Protein AF-A0A2W5T1B5-F1 (afdb_monomer)

Foldseek 3Di:
DLVVLQVLLVLLLCVVVVNHDDPVSVVQVVVALVSLVVQLVVLVLQLVLCVVVVNPVSNVVSVVSNSNSVSSNCSSVVHDVVVVVVVQVVCCVVPNNDDDPDDPPDPPPDDDDDDPPPPPPPPPDPPPVSVVRVPPPPPDDDDDDDDDDDDDDD

Mean predicted aligned error: 15.13 Å

pLDDT: mean 76.38, std 25.17, range [35.09, 98.75]

Structure (mmCIF, N/CA/C/O backbone):
data_AF-A0A2W5T1B5-F1
#
_entry.id   AF-A0A2W5T1B5-F1
#
loop_
_atom_site.group_PDB
_atom_site.id
_atom_site.type_symbol
_atom_site.label_atom_id
_atom_site.label_alt_id
_atom_site.label_comp_id
_atom_site.label_asym_id
_atom_site.label_entity_id
_atom_site.label_seq_id
_atom_site.pdbx_PDB_ins_code
_atom_site.Cartn_x
_atom_site.Cartn_y
_atom_site.Cartn_z
_atom_site.occupancy
_atom_site.B_iso_or_equiv
_atom_site.auth_seq_id
_atom_site.auth_comp_id
_atom_site.auth_asym_id
_atom_site.auth_atom_id
_atom_site.pdbx_PDB_model_num
ATOM 1 N N . MET A 1 1 ? -14.103 -1.639 -7.422 1.00 61.00 1 MET A N 1
ATOM 2 C CA . MET A 1 1 ? -12.856 -1.670 -6.621 1.00 61.00 1 MET A CA 1
ATOM 3 C C . MET A 1 1 ? -11.722 -2.402 -7.336 1.00 61.00 1 MET A C 1
ATOM 5 O O . MET A 1 1 ? -10.640 -1.831 -7.425 1.00 61.00 1 MET A O 1
ATOM 9 N N . SER A 1 2 ? -11.972 -3.587 -7.919 1.00 70.88 2 SER A N 1
ATOM 10 C CA . SER A 1 2 ? -10.976 -4.337 -8.714 1.00 70.88 2 SER A CA 1
ATOM 11 C C . SER A 1 2 ? -10.323 -3.496 -9.816 1.00 70.88 2 SER A C 1
ATOM 13 O O . SER A 1 2 ? -9.117 -3.579 -10.015 1.00 70.88 2 SER A O 1
ATOM 15 N N . ASP A 1 3 ? -11.087 -2.604 -10.455 1.00 87.62 3 ASP A N 1
ATOM 16 C CA . ASP A 1 3 ? -10.550 -1.728 -11.498 1.00 87.62 3 ASP A CA 1
ATOM 17 C C . ASP A 1 3 ? -9.498 -0.728 -10.994 1.00 87.62 3 ASP A C 1
ATOM 19 O O . ASP A 1 3 ? -8.440 -0.586 -11.601 1.00 87.62 3 ASP A O 1
ATOM 23 N N . SER A 1 4 ? -9.713 -0.092 -9.838 1.00 94.19 4 SER A N 1
ATOM 24 C CA . SER A 1 4 ? -8.722 0.834 -9.271 1.00 94.19 4 SER A CA 1
ATOM 25 C C . SER A 1 4 ? -7.424 0.125 -8.885 1.00 94.19 4 SER A C 1
ATOM 27 O O . SER A 1 4 ? -6.346 0.641 -9.172 1.00 94.19 4 SER A O 1
ATOM 29 N N . ILE A 1 5 ? -7.518 -1.072 -8.298 1.00 96.94 5 ILE A N 1
ATOM 30 C CA . ILE A 1 5 ? -6.344 -1.881 -7.945 1.00 96.94 5 ILE A CA 1
ATOM 31 C C . ILE A 1 5 ? -5.604 -2.353 -9.198 1.00 96.94 5 ILE A C 1
ATOM 33 O O . ILE A 1 5 ? -4.380 -2.265 -9.246 1.00 96.94 5 ILE A O 1
ATOM 37 N N . ARG A 1 6 ? -6.322 -2.775 -10.244 1.00 96.38 6 ARG A N 1
ATOM 38 C CA . ARG A 1 6 ? -5.716 -3.169 -11.522 1.00 96.38 6 ARG A CA 1
ATOM 39 C C . ARG A 1 6 ? -4.974 -2.011 -12.185 1.00 96.38 6 ARG A C 1
ATOM 41 O O . ARG A 1 6 ? -3.831 -2.180 -12.604 1.00 96.38 6 ARG A O 1
ATOM 48 N N . ARG A 1 7 ? -5.583 -0.818 -12.239 1.00 96.81 7 ARG A N 1
ATOM 49 C CA . ARG A 1 7 ? -4.922 0.391 -12.765 1.00 96.81 7 ARG A CA 1
ATOM 50 C C . ARG A 1 7 ? -3.678 0.750 -11.951 1.00 96.81 7 ARG A C 1
ATOM 52 O O . ARG A 1 7 ? -2.649 1.082 -12.537 1.00 96.81 7 ARG A O 1
ATOM 59 N N . LEU A 1 8 ? -3.754 0.656 -10.621 1.00 97.44 8 LEU A N 1
ATOM 60 C CA . LEU A 1 8 ? -2.611 0.907 -9.746 1.00 97.44 8 LEU A CA 1
ATOM 61 C C . LEU A 1 8 ? -1.484 -0.107 -9.980 1.00 97.44 8 LEU A C 1
ATOM 63 O O . LEU A 1 8 ? -0.337 0.294 -10.164 1.00 97.44 8 LEU A O 1
ATOM 67 N N . HIS A 1 9 ? -1.801 -1.400 -10.038 1.00 98.25 9 HIS A N 1
ATOM 68 C CA . HIS A 1 9 ? -0.827 -2.458 -10.317 1.00 98.25 9 HIS A CA 1
ATOM 69 C C . HIS A 1 9 ? -0.130 -2.234 -11.658 1.00 98.25 9 HIS A C 1
ATOM 71 O O . HIS A 1 9 ? 1.099 -2.192 -11.706 1.00 98.25 9 HIS A O 1
ATOM 77 N N . ALA A 1 10 ? -0.888 -1.954 -12.722 1.00 97.81 10 ALA A N 1
ATOM 78 C CA . ALA A 1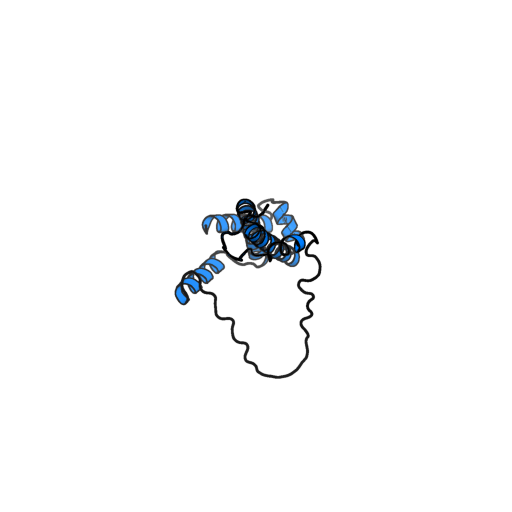 10 ? -0.330 -1.646 -14.036 1.00 97.81 10 ALA A CA 1
ATOM 79 C C . ALA A 1 10 ? 0.621 -0.434 -14.001 1.00 97.81 10 ALA A C 1
ATOM 81 O O . ALA A 1 10 ? 1.705 -0.474 -14.595 1.00 97.81 10 ALA A O 1
ATOM 82 N N . ALA A 1 11 ? 0.258 0.626 -13.270 1.00 98.00 11 ALA A N 1
ATOM 83 C CA . ALA A 1 11 ? 1.105 1.805 -13.098 1.00 98.00 11 ALA A CA 1
ATOM 84 C C . ALA A 1 11 ? 2.408 1.483 -12.343 1.00 98.00 11 ALA A C 1
ATOM 86 O O . ALA A 1 11 ? 3.478 1.941 -12.752 1.00 98.00 11 ALA A O 1
ATOM 87 N N . VAL A 1 12 ? 2.341 0.658 -11.294 1.00 98.31 12 VAL A N 1
ATOM 88 C CA . VAL A 1 12 ? 3.505 0.210 -10.512 1.00 98.31 12 VAL A CA 1
ATOM 89 C C . VAL A 1 12 ? 4.413 -0.708 -11.340 1.00 98.31 12 VAL A C 1
ATOM 91 O O . VAL A 1 12 ? 5.634 -0.530 -11.329 1.00 98.31 12 VAL A O 1
ATOM 94 N N . VAL A 1 13 ? 3.852 -1.632 -12.129 1.00 98.25 13 VAL A N 1
ATOM 95 C CA . VAL A 1 13 ? 4.603 -2.459 -13.094 1.00 98.25 13 VAL A CA 1
ATOM 96 C C . VAL A 1 13 ? 5.314 -1.578 -14.120 1.00 98.25 13 VAL A C 1
ATOM 98 O O . VAL A 1 13 ? 6.480 -1.815 -14.447 1.00 98.25 13 VAL A O 1
ATOM 101 N N . ALA A 1 14 ? 4.640 -0.545 -14.634 1.00 97.75 14 ALA A N 1
ATOM 102 C CA . ALA A 1 14 ? 5.257 0.409 -15.546 1.00 97.75 14 ALA A CA 1
ATOM 103 C C . ALA A 1 14 ? 6.432 1.141 -14.879 1.00 97.75 14 ALA A C 1
ATOM 105 O O . ALA A 1 14 ? 7.487 1.253 -15.505 1.00 97.75 14 ALA A O 1
ATOM 106 N N . THR A 1 15 ? 6.309 1.550 -13.611 1.00 97.31 15 THR A N 1
ATOM 107 C CA . THR A 1 15 ? 7.426 2.145 -12.862 1.00 97.31 15 THR A CA 1
ATOM 108 C C . THR A 1 15 ? 8.577 1.170 -12.658 1.00 97.31 15 THR A C 1
ATOM 110 O O . THR A 1 15 ? 9.721 1.535 -12.922 1.00 97.31 15 THR A O 1
ATOM 113 N N . ARG A 1 16 ? 8.308 -0.082 -12.264 1.00 95.50 16 ARG A N 1
ATOM 114 C CA . ARG A 1 16 ? 9.349 -1.112 -12.092 1.00 95.50 16 ARG A CA 1
ATOM 115 C C . ARG A 1 16 ? 10.144 -1.350 -13.377 1.00 95.50 16 ARG A C 1
ATOM 117 O O . ARG A 1 16 ? 11.335 -1.627 -13.320 1.00 95.50 16 ARG A O 1
ATOM 124 N N . ARG A 1 17 ? 9.487 -1.216 -14.532 1.00 95.62 17 ARG A N 1
ATOM 125 C CA . ARG A 1 17 ? 10.092 -1.339 -15.869 1.00 95.62 17 ARG A CA 1
ATOM 126 C C . ARG A 1 17 ? 10.718 -0.036 -16.390 1.00 95.62 17 ARG A C 1
ATOM 128 O O . ARG A 1 17 ? 11.116 0.003 -17.547 1.00 95.62 17 ARG A O 1
ATOM 135 N N . GLY A 1 18 ? 10.747 1.035 -15.596 1.00 93.56 18 GLY A N 1
ATOM 136 C CA . GLY A 1 18 ? 11.287 2.338 -16.003 1.00 93.56 18 GLY A CA 1
ATOM 137 C C . GLY A 1 18 ? 10.431 3.103 -17.021 1.00 93.56 18 GLY A C 1
ATOM 138 O O . GLY A 1 18 ? 10.902 4.065 -17.613 1.00 93.56 18 GLY A O 1
ATOM 139 N N . ARG A 1 19 ? 9.175 2.695 -17.237 1.00 91.88 19 ARG A N 1
ATOM 140 C CA . ARG A 1 19 ? 8.258 3.280 -18.236 1.00 91.88 19 ARG A CA 1
ATOM 141 C C . ARG A 1 19 ? 7.273 4.301 -17.659 1.00 91.88 19 ARG A C 1
ATOM 143 O O . ARG A 1 19 ? 6.540 4.924 -18.413 1.00 91.88 19 ARG A O 1
ATOM 150 N N . ASN A 1 20 ? 7.232 4.447 -16.336 1.00 89.50 20 ASN A N 1
ATOM 151 C CA . ASN A 1 20 ? 6.399 5.425 -15.638 1.00 89.50 20 ASN A CA 1
ATOM 152 C C . ASN A 1 20 ? 7.164 5.978 -14.422 1.00 89.50 20 ASN A C 1
ATOM 154 O O . ASN A 1 20 ? 7.235 5.291 -13.398 1.00 89.50 20 ASN A O 1
ATOM 158 N N . PRO A 1 21 ? 7.794 7.158 -14.509 1.00 86.69 21 PRO A N 1
ATOM 159 C CA . PRO A 1 21 ? 8.613 7.672 -13.420 1.00 86.69 21 PRO A CA 1
ATOM 160 C C . PRO A 1 21 ? 7.742 8.049 -12.214 1.00 86.69 21 PRO A C 1
ATOM 162 O O . PRO A 1 21 ? 6.988 9.014 -12.239 1.00 86.69 21 PRO A O 1
ATOM 165 N N . SER A 1 22 ? 7.885 7.295 -11.125 1.00 95.25 22 SER A N 1
ATOM 166 C CA . SER A 1 22 ? 7.313 7.618 -9.817 1.00 95.25 22 SER A CA 1
ATOM 167 C C . SER A 1 22 ? 8.432 7.560 -8.776 1.00 95.25 22 SER A C 1
ATOM 169 O O . SER A 1 22 ? 8.864 6.458 -8.428 1.00 95.25 22 SER A O 1
ATOM 171 N N . PRO A 1 23 ? 8.922 8.707 -8.265 1.00 94.81 23 PRO A N 1
ATOM 172 C CA . PRO A 1 23 ? 10.020 8.731 -7.298 1.00 94.81 23 PRO A CA 1
ATOM 173 C C . PRO A 1 23 ? 9.728 7.925 -6.023 1.00 94.81 23 PRO A C 1
ATOM 175 O O . PRO A 1 23 ? 10.599 7.199 -5.545 1.00 94.81 23 PRO A O 1
ATOM 178 N N . ARG A 1 24 ? 8.488 7.991 -5.508 1.00 95.44 24 ARG A N 1
ATOM 179 C CA . ARG A 1 24 ? 8.035 7.213 -4.335 1.00 95.44 24 ARG A CA 1
ATOM 180 C C . ARG A 1 24 ? 8.178 5.712 -4.587 1.00 95.44 24 ARG A C 1
ATOM 182 O O . ARG A 1 24 ? 8.847 5.019 -3.825 1.00 95.44 24 ARG A O 1
ATOM 189 N N . THR A 1 25 ? 7.611 5.231 -5.689 1.00 97.38 25 THR A N 1
ATOM 190 C CA . THR A 1 25 ? 7.612 3.804 -6.039 1.00 97.38 25 THR A CA 1
ATOM 191 C C . THR A 1 25 ? 9.019 3.308 -6.393 1.00 97.38 25 THR A C 1
ATOM 193 O O . THR A 1 25 ? 9.431 2.234 -5.962 1.00 97.38 25 THR A O 1
ATOM 196 N N . ALA A 1 26 ? 9.806 4.110 -7.117 1.00 96.88 26 ALA A N 1
ATOM 197 C CA . ALA A 1 26 ? 11.197 3.792 -7.432 1.00 96.88 26 ALA A CA 1
ATOM 198 C C . ALA A 1 26 ? 12.056 3.659 -6.164 1.00 96.88 26 ALA A C 1
ATOM 200 O O . ALA A 1 26 ? 12.850 2.727 -6.062 1.00 96.88 26 ALA A O 1
ATOM 201 N N . LYS A 1 27 ? 11.858 4.532 -5.166 1.00 97.06 27 LYS A N 1
ATOM 202 C CA . LYS A 1 27 ? 12.549 4.449 -3.869 1.00 97.06 27 LYS A CA 1
ATOM 203 C C . LYS A 1 27 ? 12.203 3.169 -3.109 1.0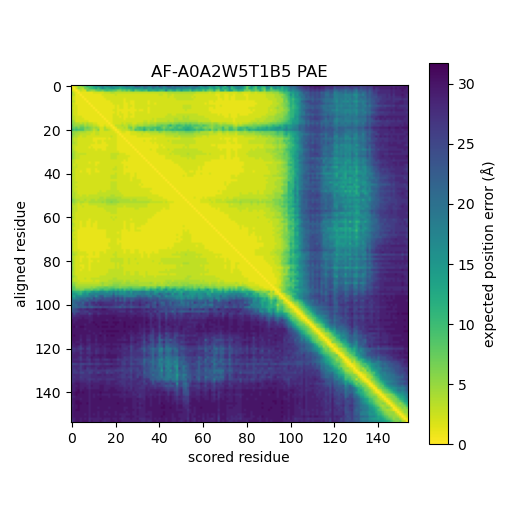0 97.06 27 LYS A C 1
ATOM 205 O O . LYS A 1 27 ? 13.090 2.581 -2.497 1.00 97.06 27 LYS A O 1
ATOM 210 N N . LEU A 1 28 ? 10.943 2.734 -3.148 1.00 98.06 28 LEU A N 1
ATOM 211 C CA . LEU A 1 28 ? 10.522 1.469 -2.539 1.00 98.06 28 LEU A CA 1
ATOM 212 C C . LEU A 1 28 ? 11.253 0.284 -3.175 1.00 98.06 28 LEU A C 1
ATOM 214 O O . LEU A 1 28 ? 11.870 -0.509 -2.469 1.00 98.06 28 LEU A O 1
ATOM 218 N N . PHE A 1 29 ? 11.274 0.224 -4.506 1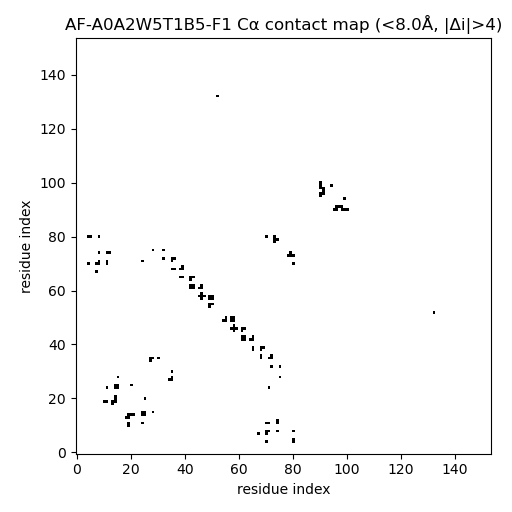.00 97.88 29 PHE A N 1
ATOM 219 C CA . PHE A 1 29 ? 11.993 -0.818 -5.236 1.00 97.88 29 PHE A CA 1
ATOM 220 C C . PHE A 1 29 ? 13.506 -0.780 -5.015 1.00 97.88 29 PHE A C 1
ATOM 222 O O . PHE A 1 29 ? 14.111 -1.830 -4.825 1.00 97.88 29 PHE A O 1
ATOM 229 N N . ALA A 1 30 ? 14.111 0.408 -4.963 1.00 97.19 30 ALA A N 1
ATOM 230 C CA . ALA A 1 30 ? 15.534 0.565 -4.670 1.00 97.19 30 ALA A CA 1
ATOM 231 C C . ALA A 1 30 ? 15.914 0.052 -3.269 1.00 97.19 30 ALA A C 1
ATOM 233 O O . ALA A 1 30 ? 17.026 -0.426 -3.071 1.00 97.19 30 ALA A O 1
ATOM 234 N N . LYS A 1 31 ? 14.992 0.125 -2.299 1.00 97.81 31 LYS A N 1
ATOM 235 C CA . LYS A 1 31 ? 15.181 -0.409 -0.941 1.00 97.81 31 LYS A CA 1
ATOM 236 C C . LYS A 1 31 ? 14.841 -1.900 -0.803 1.00 97.81 31 LYS A C 1
ATOM 238 O O . LYS A 1 31 ? 15.157 -2.502 0.221 1.00 97.81 31 LYS A O 1
ATOM 243 N N . GLY A 1 32 ? 14.223 -2.496 -1.821 1.00 96.75 32 GLY A N 1
ATOM 244 C CA . GLY A 1 32 ? 13.951 -3.927 -1.905 1.00 96.75 32 GLY A CA 1
ATOM 245 C C . GLY A 1 32 ? 12.780 -4.427 -1.053 1.00 96.75 32 GLY A C 1
ATOM 246 O O . GLY A 1 32 ? 12.142 -3.702 -0.286 1.00 96.75 32 GLY A O 1
ATOM 247 N N . ARG A 1 33 ? 12.504 -5.727 -1.201 1.00 97.88 33 ARG A N 1
ATOM 248 C CA . ARG A 1 33 ? 11.318 -6.409 -0.659 1.00 97.88 33 ARG A CA 1
ATOM 249 C C . ARG A 1 33 ? 11.131 -6.261 0.852 1.00 97.88 33 ARG A C 1
ATOM 251 O O . ARG A 1 33 ? 10.007 -6.034 1.286 1.00 97.88 33 ARG A O 1
ATOM 258 N N . HIS A 1 34 ? 12.201 -6.359 1.644 1.00 97.88 34 HIS A N 1
ATOM 259 C CA . HIS A 1 34 ? 12.110 -6.215 3.105 1.00 97.88 34 HIS A CA 1
ATOM 260 C C . HIS A 1 34 ? 11.560 -4.847 3.515 1.00 97.88 34 HIS A C 1
ATOM 262 O O . HIS A 1 34 ? 10.696 -4.762 4.383 1.00 97.88 34 HIS A O 1
ATOM 268 N N . PHE A 1 35 ? 12.017 -3.780 2.858 1.00 98.19 35 PHE A N 1
ATOM 269 C CA . PHE A 1 35 ? 11.544 -2.433 3.155 1.00 98.19 35 PHE A CA 1
ATOM 270 C C . PHE A 1 35 ? 10.085 -2.227 2.728 1.00 98.19 35 PHE A C 1
ATOM 272 O O . PHE A 1 35 ? 9.317 -1.591 3.443 1.00 98.19 35 PHE A O 1
ATOM 279 N N . ILE A 1 36 ? 9.683 -2.798 1.589 1.00 98.56 36 ILE A N 1
ATOM 280 C CA . ILE A 1 36 ? 8.289 -2.757 1.123 1.00 98.56 36 ILE A CA 1
ATOM 281 C C . ILE A 1 36 ? 7.367 -3.479 2.117 1.00 98.56 36 ILE A C 1
ATOM 283 O O . ILE A 1 36 ? 6.331 -2.941 2.494 1.00 98.56 36 ILE A O 1
ATOM 287 N N . ALA A 1 37 ? 7.759 -4.669 2.585 1.00 98.50 37 ALA A N 1
ATOM 288 C CA . ALA A 1 37 ? 6.993 -5.419 3.579 1.00 98.50 37 ALA A CA 1
ATOM 289 C C . ALA A 1 37 ? 6.880 -4.665 4.915 1.00 98.50 37 ALA A C 1
ATOM 291 O O . ALA A 1 37 ? 5.807 -4.657 5.512 1.00 98.50 37 ALA A O 1
ATOM 292 N N . LYS A 1 38 ? 7.952 -3.981 5.347 1.00 98.31 38 LYS A N 1
ATOM 293 C CA . LYS A 1 38 ? 7.914 -3.096 6.521 1.00 98.31 38 LYS A CA 1
ATOM 294 C C . LYS A 1 38 ? 6.848 -2.008 6.362 1.00 98.31 38 LYS A C 1
ATOM 296 O O . LYS A 1 38 ? 6.035 -1.846 7.260 1.00 98.31 38 LYS A O 1
ATOM 301 N N . LYS A 1 39 ? 6.793 -1.334 5.205 1.00 98.56 39 LYS A N 1
ATOM 302 C CA . LYS A 1 39 ? 5.751 -0.334 4.927 1.00 98.56 39 LYS A CA 1
ATOM 303 C C . LYS A 1 39 ? 4.346 -0.924 5.026 1.00 98.56 39 LYS A C 1
ATOM 305 O O . LYS A 1 39 ? 3.521 -0.341 5.702 1.00 98.56 39 LYS A O 1
ATOM 310 N N . VAL A 1 40 ? 4.083 -2.094 4.437 1.00 98.69 40 VAL A N 1
ATOM 311 C CA . VAL A 1 40 ? 2.768 -2.761 4.567 1.00 98.69 40 VAL A CA 1
ATOM 312 C C . VAL A 1 40 ? 2.382 -2.986 6.034 1.00 98.69 40 VAL A C 1
ATOM 314 O O . VAL A 1 40 ? 1.226 -2.787 6.392 1.00 98.69 40 VAL A O 1
ATOM 317 N N . ALA A 1 41 ? 3.331 -3.401 6.876 1.00 98.50 41 ALA A N 1
ATOM 318 C CA . ALA A 1 41 ? 3.074 -3.611 8.298 1.00 98.50 41 ALA A CA 1
ATOM 319 C C . ALA A 1 41 ? 2.794 -2.297 9.048 1.00 98.50 41 ALA A C 1
ATOM 321 O O . ALA A 1 41 ? 1.875 -2.271 9.860 1.00 98.50 41 ALA A O 1
ATOM 322 N N . GLU A 1 42 ? 3.546 -1.231 8.760 1.00 98.44 42 GLU A N 1
ATOM 323 C CA . GLU A 1 42 ? 3.329 0.105 9.340 1.00 98.44 42 GLU A CA 1
ATOM 324 C C . GLU A 1 42 ? 1.912 0.618 9.045 1.00 98.44 42 GLU A C 1
ATOM 326 O O . GLU A 1 42 ? 1.154 0.835 9.986 1.00 98.44 42 GLU A O 1
ATOM 331 N N . GLU A 1 43 ? 1.504 0.672 7.771 1.00 98.69 43 GLU A N 1
ATOM 332 C CA . GLU A 1 43 ? 0.180 1.212 7.410 1.00 98.69 43 GLU A CA 1
ATOM 333 C C . GLU A 1 43 ? -0.963 0.363 8.000 1.00 98.69 43 GLU A C 1
ATOM 335 O O . GLU A 1 43 ? -2.020 0.868 8.363 1.00 98.69 43 GLU A O 1
ATOM 340 N N . ALA A 1 44 ? -0.774 -0.959 8.121 1.00 98.62 44 ALA A N 1
ATOM 341 C CA . ALA A 1 44 ? -1.773 -1.832 8.739 1.00 98.62 44 ALA A CA 1
ATOM 342 C C . ALA A 1 44 ? -1.957 -1.543 10.238 1.00 98.62 44 ALA A C 1
ATOM 344 O O . ALA A 1 44 ? -3.071 -1.660 10.754 1.00 98.62 44 ALA A O 1
ATOM 345 N N . VAL A 1 45 ? -0.873 -1.186 10.933 1.00 98.44 45 VAL A N 1
ATOM 346 C CA . VAL A 1 45 ? -0.921 -0.756 12.334 1.00 98.44 45 VAL A CA 1
ATOM 347 C C . VAL A 1 45 ? -1.590 0.611 12.440 1.00 98.44 45 VAL A C 1
ATOM 349 O O . VAL A 1 45 ? -2.455 0.777 13.294 1.00 98.44 45 VAL A O 1
ATOM 352 N N . GLU A 1 46 ? -1.262 1.551 11.556 1.00 98.19 46 GLU A N 1
ATOM 353 C CA . GLU A 1 46 ? -1.859 2.893 11.533 1.00 98.19 46 GLU A CA 1
ATOM 354 C C . GLU A 1 46 ? -3.378 2.831 11.295 1.00 98.19 46 GLU A C 1
ATOM 356 O O . GLU A 1 46 ? -4.137 3.380 12.091 1.00 98.19 46 GLU A O 1
ATOM 361 N N . VAL A 1 47 ? -3.850 2.025 10.331 1.00 98.69 47 VAL A N 1
ATOM 362 C CA . VAL A 1 47 ? -5.293 1.764 10.133 1.00 98.69 47 VAL A CA 1
ATOM 363 C C . VAL A 1 47 ? -5.965 1.257 11.410 1.00 98.69 47 VAL A C 1
ATOM 365 O O . VAL A 1 47 ? -7.066 1.694 11.753 1.00 98.69 47 VAL A O 1
ATOM 368 N N . ALA A 1 48 ? -5.338 0.304 12.104 1.00 98.50 48 ALA A N 1
ATOM 369 C CA . ALA A 1 48 ? -5.905 -0.274 13.317 1.00 98.50 48 ALA A CA 1
ATOM 370 C C . ALA A 1 48 ? -5.958 0.744 14.464 1.00 98.50 48 ALA A C 1
ATOM 372 O O . ALA A 1 48 ? -6.935 0.772 15.212 1.00 98.50 48 ALA A O 1
ATOM 373 N N . LEU A 1 49 ? -4.929 1.580 14.597 1.00 97.69 49 LEU A N 1
ATOM 374 C CA . LEU A 1 49 ? -4.861 2.605 15.632 1.00 97.69 49 LEU A CA 1
ATOM 375 C C . LEU A 1 49 ? -5.849 3.739 15.382 1.00 97.69 49 LEU A C 1
ATOM 377 O O . LEU A 1 49 ? -6.542 4.125 16.319 1.00 97.69 49 LEU A O 1
ATOM 381 N N . ASP A 1 50 ? -5.989 4.204 14.142 1.00 98.06 50 ASP A N 1
ATOM 382 C CA . ASP A 1 50 ? -6.995 5.205 13.782 1.0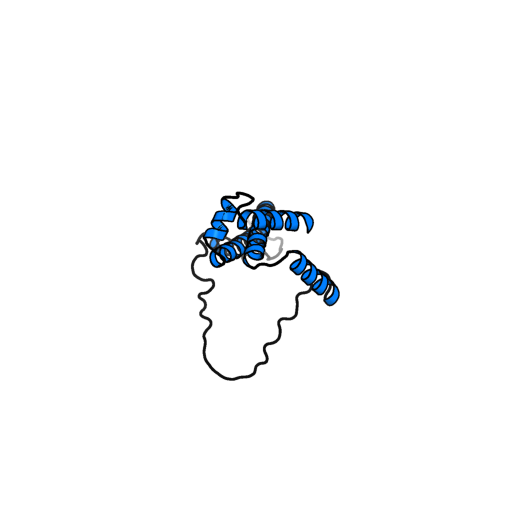0 98.06 50 ASP A CA 1
ATOM 383 C C . ASP A 1 50 ? -8.414 4.680 14.017 1.00 98.06 50 ASP A C 1
ATOM 385 O O . ASP A 1 50 ? -9.274 5.399 14.527 1.00 98.06 50 ASP A O 1
ATOM 389 N N . ALA A 1 51 ? -8.659 3.398 13.722 1.00 97.81 51 ALA A N 1
ATOM 390 C CA . ALA A 1 51 ? -9.936 2.755 14.011 1.00 97.81 51 ALA A CA 1
ATOM 391 C C . ALA A 1 51 ? -10.232 2.692 15.520 1.00 97.81 51 ALA A C 1
ATOM 393 O O . ALA A 1 51 ? -11.352 2.997 15.928 1.00 97.81 51 ALA A O 1
ATOM 394 N N . VAL A 1 52 ? -9.244 2.328 16.348 1.00 98.19 52 VAL A N 1
ATOM 395 C CA . VAL A 1 52 ? -9.383 2.320 17.817 1.00 98.19 52 VAL A CA 1
ATOM 396 C C . VAL A 1 52 ? -9.569 3.738 18.358 1.00 98.19 52 VAL A C 1
ATOM 398 O O . VAL A 1 52 ? -10.397 3.952 19.234 1.00 98.19 52 VAL A O 1
ATOM 401 N N . GLY A 1 53 ? -8.857 4.719 17.806 1.00 96.75 53 GLY A N 1
ATOM 402 C CA . GLY A 1 53 ? -8.967 6.126 18.191 1.00 96.75 53 GLY A CA 1
ATOM 403 C C . GLY A 1 53 ? -10.223 6.837 17.677 1.00 96.75 53 GLY A C 1
ATOM 404 O O . GLY A 1 53 ? -10.423 8.009 17.993 1.00 96.75 53 GLY A O 1
ATOM 405 N N . GLY A 1 54 ? -11.060 6.170 16.877 1.00 97.00 54 GLY A N 1
ATOM 406 C CA . GLY A 1 54 ? -12.267 6.756 16.291 1.00 97.00 54 GLY A CA 1
ATOM 407 C C . GLY A 1 54 ? -12.012 7.761 15.158 1.00 97.00 54 GLY A C 1
ATOM 408 O O . GLY A 1 54 ? -12.946 8.458 14.753 1.00 97.00 54 GLY A O 1
ATOM 409 N N . ASP A 1 55 ? -10.793 7.841 14.613 1.00 97.94 55 ASP A N 1
ATOM 410 C CA . ASP A 1 55 ? -10.484 8.675 13.446 1.00 97.94 55 ASP A CA 1
ATOM 411 C C . ASP A 1 55 ? -10.804 7.928 12.144 1.00 97.94 55 ASP A C 1
ATOM 413 O O . ASP A 1 55 ? -9.946 7.350 11.476 1.00 97.94 55 ASP A O 1
ATOM 417 N N . ALA A 1 56 ? -12.072 7.977 11.734 1.00 98.19 56 ALA A N 1
ATOM 418 C CA . ALA A 1 56 ? -12.502 7.382 10.470 1.00 98.19 56 ALA A CA 1
ATOM 419 C C . ALA A 1 56 ? -11.803 8.002 9.243 1.00 98.19 56 ALA A C 1
ATOM 421 O O . ALA A 1 56 ? -11.604 7.321 8.236 1.00 98.19 56 ALA A O 1
ATOM 422 N N . ALA A 1 57 ? -11.437 9.288 9.298 1.00 98.31 57 ALA A N 1
ATOM 423 C CA . ALA A 1 57 ? -10.759 9.946 8.187 1.00 98.31 57 ALA A CA 1
ATOM 424 C C . ALA A 1 57 ? -9.299 9.490 8.085 1.00 98.31 57 ALA A C 1
ATOM 426 O O . ALA A 1 57 ? -8.806 9.310 6.970 1.00 98.31 57 ALA A O 1
ATOM 427 N N . GLY A 1 58 ? -8.632 9.303 9.225 1.00 98.12 58 GLY A N 1
ATOM 428 C CA . GLY A 1 58 ? -7.334 8.639 9.344 1.00 98.12 58 GLY A CA 1
ATOM 429 C C . GLY A 1 58 ? -7.375 7.239 8.765 1.00 98.12 58 GLY A C 1
ATOM 430 O O . GLY A 1 58 ? -6.747 6.989 7.737 1.00 98.12 58 GLY A O 1
ATOM 431 N N . ALA A 1 59 ? -8.270 6.395 9.277 1.00 98.44 59 ALA A N 1
ATOM 432 C CA . ALA A 1 59 ? -8.400 5.016 8.823 1.00 98.44 59 ALA A CA 1
ATOM 433 C C . ALA A 1 59 ? -8.605 4.903 7.300 1.00 98.44 59 ALA A C 1
ATOM 435 O O . ALA A 1 59 ? -8.074 3.984 6.676 1.00 98.44 59 ALA A O 1
ATOM 436 N N . VAL A 1 60 ? -9.332 5.835 6.667 1.00 98.50 60 VAL A N 1
ATOM 437 C CA . VAL A 1 60 ? -9.479 5.889 5.200 1.00 98.50 60 VAL A CA 1
ATOM 438 C C . VAL A 1 60 ? -8.164 6.233 4.489 1.00 98.50 60 VAL A C 1
ATOM 440 O O . VAL A 1 60 ? -7.856 5.601 3.475 1.00 98.50 60 VAL A O 1
ATOM 443 N N . ARG A 1 61 ? -7.397 7.215 4.983 1.00 98.50 61 ARG A N 1
ATOM 444 C CA . ARG A 1 61 ? -6.095 7.595 4.404 1.00 98.50 61 ARG A CA 1
ATOM 445 C C . ARG A 1 61 ? -5.100 6.444 4.513 1.00 98.50 61 ARG A C 1
ATOM 447 O O . ARG A 1 61 ? -4.586 6.003 3.487 1.00 98.50 61 ARG A O 1
ATOM 454 N N . GLU A 1 62 ? -4.952 5.886 5.709 1.00 98.62 62 GLU A N 1
ATOM 455 C CA . GLU A 1 62 ? -4.004 4.800 5.965 1.00 98.62 62 GLU A CA 1
ATOM 456 C C . GLU A 1 62 ? -4.427 3.507 5.254 1.00 98.62 62 GLU A C 1
ATOM 458 O O . GLU A 1 62 ? -3.597 2.747 4.762 1.00 98.62 62 GLU A O 1
ATOM 463 N N . SER A 1 63 ? -5.732 3.278 5.054 1.00 98.62 63 SER A N 1
ATOM 464 C CA . SER A 1 63 ? -6.205 2.155 4.230 1.00 98.62 63 SER A CA 1
ATOM 465 C C . SER A 1 63 ? -5.792 2.309 2.765 1.00 98.62 63 SER A C 1
ATOM 467 O O . SER A 1 63 ? -5.475 1.319 2.100 1.00 98.62 63 SER A O 1
ATOM 469 N N . ALA A 1 64 ? -5.794 3.534 2.234 1.00 98.25 64 ALA A N 1
ATOM 470 C CA . ALA A 1 64 ? -5.341 3.787 0.873 1.00 98.25 64 ALA A CA 1
ATOM 471 C C . ALA A 1 64 ? -3.824 3.569 0.738 1.00 98.25 64 ALA A C 1
ATOM 473 O O . ALA A 1 64 ? -3.389 2.949 -0.240 1.00 98.25 64 ALA A O 1
ATOM 474 N N . ASP A 1 65 ? -3.031 4.009 1.718 1.00 98.31 65 ASP A N 1
ATOM 475 C CA . ASP A 1 65 ? -1.586 3.773 1.741 1.00 98.31 65 ASP A CA 1
ATOM 476 C C . ASP A 1 65 ? -1.241 2.288 1.964 1.00 98.31 65 ASP A C 1
ATOM 478 O O . ASP A 1 65 ? -0.354 1.751 1.286 1.00 98.31 65 ASP A O 1
ATOM 482 N N . LEU A 1 66 ? -2.001 1.570 2.795 1.00 98.69 66 LEU A N 1
ATOM 483 C CA . LEU A 1 66 ? -1.903 0.118 2.955 1.00 98.69 66 LEU A CA 1
ATOM 484 C C . LEU A 1 66 ? -2.133 -0.605 1.624 1.00 98.69 66 LEU A C 1
ATOM 486 O O . LEU A 1 66 ? -1.301 -1.414 1.204 1.00 98.69 66 LEU A O 1
ATOM 490 N N . LEU A 1 67 ? -3.234 -0.300 0.929 1.00 98.38 67 LEU A N 1
ATOM 491 C CA . LEU A 1 67 ? -3.536 -0.896 -0.376 1.00 98.38 67 LEU A CA 1
ATOM 492 C C . LEU A 1 67 ? -2.452 -0.570 -1.409 1.00 98.38 67 LEU A C 1
ATOM 494 O O . LEU A 1 67 ? -2.069 -1.440 -2.193 1.00 98.38 67 LEU A O 1
ATOM 498 N N . TYR A 1 68 ? -1.920 0.654 -1.398 1.00 98.56 68 TYR A N 1
ATOM 499 C CA . TYR A 1 68 ? -0.813 1.041 -2.266 1.00 98.56 68 TYR A CA 1
ATOM 50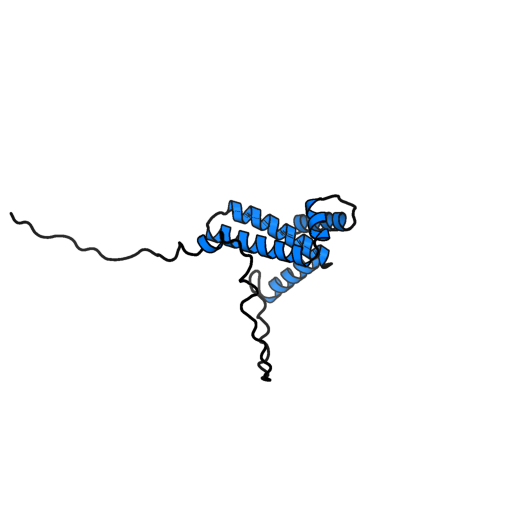0 C C . TYR A 1 68 ? 0.442 0.202 -2.008 1.00 98.56 68 TYR A C 1
ATOM 502 O O . TYR A 1 68 ? 0.973 -0.412 -2.939 1.00 98.56 68 TYR A O 1
ATOM 510 N N . ASN A 1 69 ? 0.907 0.133 -0.759 1.00 98.56 69 ASN A N 1
ATOM 511 C CA . ASN A 1 69 ? 2.113 -0.616 -0.411 1.00 98.56 69 ASN A CA 1
ATOM 512 C C . ASN A 1 69 ? 1.928 -2.125 -0.653 1.00 98.56 69 ASN A C 1
ATOM 514 O O . ASN A 1 69 ? 2.866 -2.797 -1.088 1.00 98.56 69 ASN A O 1
ATOM 518 N N . LEU A 1 70 ? 0.713 -2.649 -0.459 1.00 98.62 70 LEU A N 1
ATOM 519 C CA . LEU A 1 70 ? 0.375 -4.038 -0.759 1.00 98.62 70 LEU A CA 1
ATOM 520 C C . LEU A 1 70 ? 0.475 -4.340 -2.262 1.00 98.62 70 LEU A C 1
ATOM 522 O O . LEU A 1 70 ? 1.073 -5.344 -2.643 1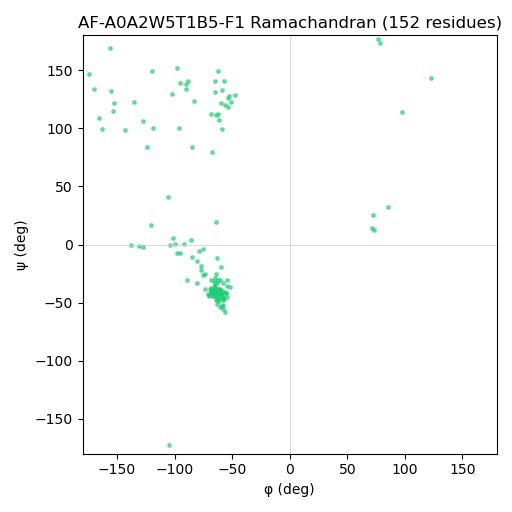.00 98.62 70 LEU A O 1
ATOM 526 N N . VAL A 1 71 ? -0.023 -3.453 -3.128 1.00 98.62 71 VAL A N 1
ATOM 527 C CA . VAL A 1 71 ? 0.122 -3.604 -4.586 1.00 98.62 71 VAL A CA 1
ATOM 528 C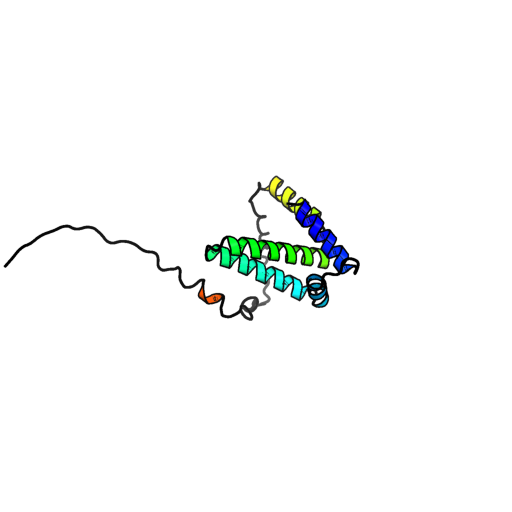 C . VAL A 1 71 ? 1.588 -3.514 -5.018 1.00 98.62 71 VAL A C 1
ATOM 530 O O . VAL A 1 71 ? 2.022 -4.285 -5.875 1.00 98.62 71 VAL A O 1
ATOM 533 N N . VAL A 1 72 ? 2.383 -2.623 -4.415 1.00 98.62 72 VAL A N 1
ATOM 534 C CA . VAL A 1 72 ? 3.836 -2.568 -4.667 1.00 98.62 72 VAL A CA 1
ATOM 535 C C . VAL A 1 72 ? 4.514 -3.881 -4.275 1.00 98.62 72 VAL A C 1
ATOM 537 O O . VAL A 1 72 ? 5.348 -4.386 -5.031 1.00 98.62 72 VAL A O 1
ATOM 540 N N . LEU A 1 73 ? 4.124 -4.469 -3.142 1.00 98.75 73 LEU A N 1
ATOM 541 C CA . LEU A 1 73 ? 4.622 -5.770 -2.707 1.00 98.75 73 LEU A CA 1
ATOM 542 C C . LEU A 1 73 ? 4.235 -6.886 -3.683 1.00 98.75 73 LEU A C 1
ATOM 544 O O . LEU A 1 73 ? 5.090 -7.699 -4.030 1.00 98.75 73 LEU A O 1
ATOM 548 N N . TRP A 1 74 ? 2.994 -6.907 -4.175 1.00 98.69 74 TRP A N 1
ATOM 549 C CA . TRP A 1 74 ? 2.561 -7.876 -5.186 1.00 98.69 74 TRP A CA 1
ATOM 550 C C . TRP A 1 74 ? 3.412 -7.792 -6.449 1.00 98.69 74 TRP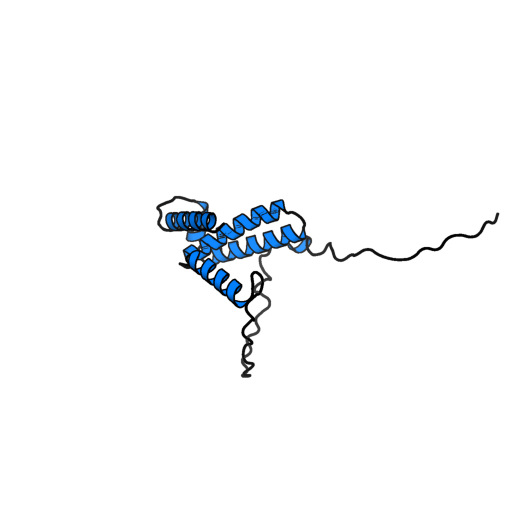 A C 1
ATOM 552 O O . TRP A 1 74 ? 3.903 -8.818 -6.914 1.00 98.69 74 TRP A O 1
ATOM 562 N N . VAL A 1 75 ? 3.685 -6.586 -6.954 1.00 98.50 75 VAL A N 1
ATOM 563 C CA . VAL A 1 75 ? 4.569 -6.406 -8.118 1.00 98.50 75 VAL A CA 1
ATOM 564 C C . VAL A 1 75 ? 5.993 -6.891 -7.830 1.00 98.50 75 VAL A C 1
ATOM 566 O O . VAL A 1 75 ? 6.580 -7.572 -8.668 1.00 98.50 75 VAL A O 1
ATOM 569 N N . GLU A 1 76 ? 6.547 -6.603 -6.648 1.00 98.06 76 GLU A N 1
ATOM 570 C CA . GLU A 1 76 ? 7.871 -7.099 -6.228 1.00 98.06 76 GLU A CA 1
ATOM 571 C C . GLU A 1 76 ? 7.920 -8.634 -6.097 1.00 98.06 76 GLU A C 1
ATOM 573 O O . GLU A 1 76 ? 8.988 -9.245 -6.202 1.00 98.06 76 GLU A O 1
ATOM 578 N N . MET A 1 77 ? 6.775 -9.271 -5.849 1.00 98.06 77 MET A N 1
ATOM 579 C CA . MET A 1 77 ? 6.624 -10.724 -5.737 1.00 98.06 77 MET A CA 1
ATOM 580 C C . MET A 1 77 ? 6.176 -11.398 -7.041 1.00 98.06 77 MET A C 1
ATOM 582 O O . MET A 1 77 ? 6.173 -12.624 -7.099 1.00 98.06 77 MET A O 1
ATOM 586 N N . GLY A 1 78 ? 5.831 -10.630 -8.078 1.00 97.75 78 GLY A N 1
ATOM 587 C CA . GLY A 1 78 ? 5.293 -11.161 -9.333 1.00 97.75 78 GLY A CA 1
ATOM 588 C C . GLY A 1 78 ? 3.858 -11.689 -9.227 1.00 97.75 78 GLY A C 1
ATOM 589 O O . GLY A 1 78 ? 3.489 -12.562 -10.001 1.00 97.75 78 GLY A O 1
ATOM 590 N N . ILE A 1 79 ? 3.073 -11.184 -8.273 1.00 98.38 79 ILE A N 1
ATOM 591 C CA . ILE A 1 79 ? 1.673 -11.566 -8.051 1.00 98.38 79 ILE A CA 1
ATOM 592 C C . ILE A 1 79 ? 0.755 -10.661 -8.880 1.00 98.38 79 ILE A C 1
ATOM 594 O O . ILE A 1 79 ? 0.909 -9.430 -8.876 1.00 98.38 79 ILE A O 1
ATOM 598 N N . ASP A 1 80 ? -0.212 -11.266 -9.570 1.00 96.75 80 ASP A N 1
ATOM 599 C CA . ASP A 1 80 ? -1.270 -10.545 -10.272 1.00 96.75 80 ASP A CA 1
ATOM 600 C C . ASP A 1 80 ? -2.477 -10.325 -9.334 1.00 96.75 80 ASP A C 1
ATOM 602 O O . ASP A 1 80 ? -2.843 -11.232 -8.582 1.00 96.75 80 ASP A O 1
ATOM 606 N N . PRO A 1 81 ? -3.123 -9.142 -9.330 1.00 96.56 81 PRO A N 1
ATOM 607 C CA . PRO A 1 81 ? -4.338 -8.923 -8.553 1.00 96.56 81 PRO A CA 1
ATOM 608 C C . PRO A 1 81 ? -5.441 -9.944 -8.850 1.00 96.56 81 PRO A C 1
ATOM 610 O O . PRO A 1 81 ? -6.214 -10.263 -7.950 1.00 96.56 81 PRO A O 1
ATOM 613 N N . GLU A 1 82 ? -5.517 -10.473 -10.074 1.00 95.69 82 GLU A N 1
ATOM 614 C CA . GLU A 1 82 ? -6.516 -11.483 -10.429 1.00 95.69 82 GLU A CA 1
ATOM 615 C C . GLU A 1 82 ? -6.320 -12.799 -9.658 1.00 95.69 82 GLU A C 1
ATOM 617 O O . GLU A 1 82 ? -7.311 -13.446 -9.315 1.00 95.69 82 GLU A O 1
ATOM 622 N N . ASP A 1 83 ? -5.089 -13.144 -9.260 1.00 96.56 83 ASP A N 1
ATOM 623 C CA . ASP A 1 83 ? -4.829 -14.293 -8.379 1.00 96.56 83 ASP A CA 1
ATOM 624 C C . ASP A 1 83 ? -5.444 -14.078 -6.984 1.00 96.56 83 ASP A C 1
ATOM 626 O O . ASP A 1 83 ? -5.993 -14.999 -6.372 1.00 96.56 83 ASP A O 1
ATOM 630 N N . ILE A 1 84 ? -5.399 -12.839 -6.481 1.00 95.62 84 ILE A N 1
ATOM 631 C CA . ILE A 1 84 ? -5.975 -12.461 -5.183 1.00 95.62 84 ILE A CA 1
ATOM 632 C C . ILE A 1 84 ? -7.501 -12.501 -5.243 1.00 95.62 84 ILE A C 1
ATOM 634 O O . ILE A 1 84 ? -8.138 -13.046 -4.339 1.00 95.62 84 ILE A O 1
ATOM 638 N N . TRP A 1 85 ? -8.096 -11.970 -6.312 1.00 94.19 85 TRP A N 1
ATOM 639 C CA . TRP A 1 85 ? -9.546 -12.010 -6.499 1.00 94.19 85 TRP A CA 1
ATOM 640 C C . TRP A 1 85 ? -10.053 -13.439 -6.692 1.00 94.19 85 TRP A C 1
ATOM 642 O O . TRP A 1 85 ? -11.076 -13.800 -6.112 1.00 94.19 85 TRP A O 1
ATOM 652 N N . ALA A 1 86 ? -9.319 -14.279 -7.427 1.00 93.62 86 ALA A N 1
ATOM 653 C CA . ALA A 1 86 ? -9.631 -15.698 -7.559 1.00 93.62 86 ALA A CA 1
ATOM 654 C C . ALA A 1 86 ? -9.626 -16.408 -6.195 1.00 93.62 86 ALA A C 1
ATOM 656 O O . ALA A 1 86 ? -10.554 -17.157 -5.887 1.00 93.62 86 ALA A O 1
ATOM 657 N N . GLU A 1 87 ? -8.635 -16.132 -5.342 1.00 94.12 87 GLU A N 1
ATOM 658 C CA . GLU A 1 87 ? -8.594 -16.672 -3.980 1.00 94.12 87 GLU A CA 1
ATOM 659 C C . GLU A 1 87 ? -9.748 -16.149 -3.110 1.00 94.12 87 GLU A C 1
ATOM 661 O O . GLU A 1 87 ? -10.332 -16.919 -2.346 1.00 94.12 87 GLU A O 1
ATOM 666 N N . MET A 1 88 ? -10.120 -14.873 -3.226 1.00 91.38 88 MET A N 1
ATOM 667 C CA . MET A 1 88 ? -11.266 -14.315 -2.499 1.00 91.38 88 MET A CA 1
ATOM 668 C C . MET A 1 88 ? -12.582 -14.974 -2.918 1.00 91.38 88 MET A C 1
ATOM 670 O O . MET A 1 88 ? -13.312 -15.446 -2.048 1.00 91.38 88 MET A O 1
ATOM 674 N N . HIS A 1 89 ? -12.845 -15.104 -4.222 1.00 90.31 89 HIS A N 1
ATOM 675 C CA . HIS A 1 89 ? -14.026 -15.813 -4.723 1.00 90.31 89 HIS A CA 1
ATOM 676 C C . HIS A 1 89 ? -14.031 -17.284 -4.294 1.00 90.31 89 HIS A C 1
ATOM 678 O O . HIS A 1 89 ? -15.070 -17.828 -3.928 1.00 90.31 89 HIS A O 1
ATOM 684 N N . ARG A 1 90 ? -12.865 -17.946 -4.285 1.00 90.88 90 ARG A N 1
ATOM 685 C CA . ARG A 1 90 ? -12.750 -19.320 -3.779 1.00 90.88 90 ARG A CA 1
ATOM 686 C C . ARG A 1 90 ? -13.169 -19.408 -2.310 1.00 90.88 90 ARG A C 1
ATOM 688 O O . ARG A 1 90 ? -13.872 -20.346 -1.947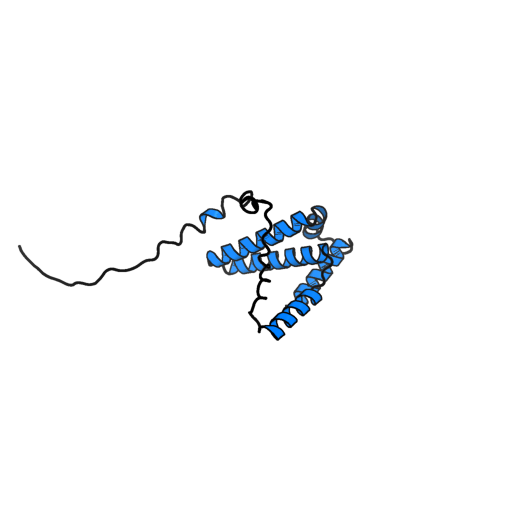 1.00 90.88 90 ARG A O 1
ATOM 695 N N . ARG A 1 91 ? -12.753 -18.459 -1.464 1.00 87.94 91 ARG A N 1
ATOM 696 C CA . ARG A 1 91 ? -13.147 -18.411 -0.043 1.00 87.94 91 ARG A CA 1
ATOM 697 C C . ARG A 1 91 ? -14.631 -18.137 0.129 1.00 87.94 91 ARG A C 1
ATOM 699 O O . ARG A 1 91 ? -15.266 -18.840 0.904 1.00 87.94 91 ARG A O 1
ATOM 706 N N . GLU A 1 92 ? -15.166 -17.186 -0.627 1.00 86.44 92 GLU A N 1
ATOM 707 C CA . GLU A 1 92 ? -16.590 -16.857 -0.616 1.00 86.44 92 GLU A CA 1
ATOM 708 C C . GLU A 1 92 ? -17.452 -18.073 -0.972 1.00 86.44 92 GLU A C 1
ATOM 710 O O . GLU A 1 92 ? -18.386 -18.403 -0.249 1.00 86.44 92 GLU A O 1
ATOM 715 N N . ASN A 1 93 ? -17.083 -18.807 -2.024 1.00 85.31 93 ASN A N 1
ATOM 716 C CA . ASN A 1 93 ? -17.807 -20.007 -2.444 1.00 85.31 93 ASN A CA 1
ATOM 717 C C . ASN A 1 93 ? -17.735 -21.151 -1.422 1.00 85.31 93 ASN A C 1
ATOM 719 O O . ASN A 1 93 ? -18.648 -21.969 -1.350 1.00 85.31 93 ASN A O 1
ATOM 723 N N . LEU A 1 94 ? -16.637 -21.248 -0.667 1.00 81.38 94 LEU A N 1
ATOM 724 C CA . LEU A 1 94 ? -16.424 -22.332 0.293 1.00 81.38 94 LEU A CA 1
ATOM 725 C C . LEU A 1 94 ? -16.981 -22.030 1.686 1.00 81.38 94 LEU A C 1
ATOM 727 O O . LEU A 1 94 ? -17.317 -22.967 2.404 1.00 81.38 94 LEU A O 1
ATOM 731 N N . MET A 1 95 ? -17.009 -20.760 2.093 1.00 74.25 95 MET A N 1
ATOM 732 C CA . MET A 1 95 ? -17.212 -20.368 3.494 1.00 74.25 95 MET A CA 1
ATOM 733 C C . MET A 1 95 ? -18.168 -19.163 3.653 1.00 74.25 95 MET A C 1
ATOM 735 O O . MET A 1 95 ? -18.457 -18.718 4.758 1.00 74.25 95 MET A O 1
ATOM 739 N N . GLY A 1 96 ? -18.693 -18.605 2.559 1.00 73.56 96 GLY A N 1
ATOM 740 C CA . GLY A 1 96 ? -19.423 -17.335 2.572 1.00 73.56 96 GLY A CA 1
ATOM 741 C C . GLY A 1 96 ? -18.491 -16.116 2.634 1.00 73.56 96 GLY A C 1
ATOM 742 O O . GLY A 1 96 ? -17.274 -16.241 2.766 1.00 73.56 96 GLY A O 1
ATOM 743 N N . MET A 1 97 ? -19.051 -14.905 2.520 1.00 59.19 97 MET A N 1
ATOM 744 C CA . MET A 1 97 ? -18.287 -13.658 2.299 1.00 59.19 97 MET A CA 1
ATOM 745 C C . MET A 1 97 ? -17.256 -13.297 3.391 1.00 59.19 97 MET A C 1
ATOM 747 O O . MET A 1 97 ? -16.367 -12.489 3.127 1.00 59.19 97 MET A O 1
ATOM 751 N N . ALA A 1 98 ? -17.356 -13.850 4.606 1.00 56.69 98 ALA A N 1
ATOM 752 C CA . ALA A 1 98 ? -16.593 -13.383 5.773 1.00 56.69 98 ALA A CA 1
ATOM 753 C C . ALA A 1 98 ? -15.805 -14.468 6.535 1.00 56.69 98 ALA A C 1
ATOM 755 O O . ALA A 1 98 ? -15.105 -14.139 7.495 1.00 56.69 98 ALA A O 1
ATOM 756 N N . GLU A 1 99 ? -15.879 -15.746 6.154 1.00 56.03 99 GLU A N 1
ATOM 757 C CA . GLU A 1 99 ? -15.197 -16.803 6.911 1.00 56.03 99 GLU A CA 1
ATOM 758 C C . GLU A 1 99 ? -13.744 -17.040 6.460 1.00 56.03 99 GLU A C 1
ATOM 760 O O . GLU A 1 99 ? -13.375 -17.013 5.283 1.00 56.03 99 GLU A O 1
ATOM 765 N N . LYS A 1 100 ? -12.882 -17.270 7.456 1.00 54.56 100 LYS A N 1
ATOM 766 C CA . LYS A 1 100 ? -11.436 -17.476 7.322 1.00 54.56 100 LYS A CA 1
ATOM 767 C C . LYS A 1 100 ? -11.121 -18.972 7.265 1.00 54.56 100 LYS A C 1
ATOM 769 O O . LYS A 1 100 ? -11.634 -19.730 8.082 1.00 54.56 100 LYS A O 1
ATOM 774 N N . LEU A 1 101 ? -10.191 -19.373 6.384 1.00 53.25 101 LEU A N 1
ATOM 775 C CA . LEU A 1 101 ? -9.666 -20.747 6.326 1.00 53.25 101 LEU A CA 1
ATOM 776 C C . LEU A 1 101 ? -9.281 -21.236 7.736 1.00 53.25 101 LEU A C 1
ATOM 778 O O . LEU A 1 101 ? -8.503 -20.547 8.414 1.00 53.25 101 LEU A O 1
ATOM 782 N N . PRO A 1 102 ? -9.750 -22.423 8.171 1.00 57.62 102 PRO A N 1
ATOM 783 C CA . PRO A 1 102 ? -9.254 -23.049 9.384 1.00 57.62 102 PRO A CA 1
ATOM 784 C C . PRO A 1 102 ? -7.732 -23.145 9.293 1.00 57.62 102 PRO A C 1
ATOM 786 O O . PRO A 1 102 ? -7.197 -23.670 8.313 1.00 57.62 102 PRO A O 1
ATOM 789 N N . LYS A 1 103 ? -7.012 -22.624 10.296 1.00 50.38 103 LYS A N 1
ATOM 790 C CA . LYS A 1 103 ? -5.563 -22.851 10.385 1.00 50.38 103 LYS A CA 1
ATOM 791 C C . LYS A 1 103 ? -5.339 -24.369 10.315 1.00 50.38 103 LYS A C 1
ATOM 793 O O . LYS A 1 103 ? -5.972 -25.073 11.109 1.00 50.38 103 LYS A O 1
ATOM 798 N N . PRO A 1 104 ? -4.473 -24.893 9.423 1.00 47.66 104 PRO A N 1
ATOM 799 C CA . PRO A 1 104 ? -4.120 -26.303 9.459 1.00 47.66 104 PRO A CA 1
ATOM 800 C C . PRO A 1 104 ? -3.647 -26.616 10.875 1.00 47.66 104 PRO A C 1
ATOM 802 O O . PRO A 1 104 ? -2.691 -26.002 11.356 1.00 47.66 104 PRO A O 1
ATOM 805 N N . ARG A 1 105 ? -4.338 -27.519 11.580 1.00 47.19 105 ARG A N 1
ATOM 806 C CA . ARG A 1 105 ? -3.809 -28.050 12.835 1.00 47.19 105 ARG A CA 1
ATOM 807 C C . ARG A 1 105 ? -2.507 -28.744 12.464 1.00 47.19 105 ARG A C 1
ATOM 809 O O . ARG A 1 105 ? -2.535 -29.796 11.827 1.00 47.19 105 ARG A O 1
ATOM 816 N N . ALA A 1 106 ? -1.378 -28.134 12.819 1.00 49.94 106 ALA A N 1
ATOM 817 C CA . ALA A 1 106 ? -0.102 -28.822 12.787 1.00 49.94 106 ALA A CA 1
ATOM 818 C C . ALA A 1 106 ? -0.297 -30.135 13.552 1.00 49.94 106 ALA A C 1
ATOM 820 O O . ALA A 1 106 ? -0.771 -30.126 14.692 1.00 49.94 106 ALA A O 1
ATOM 821 N N . LYS A 1 107 ? -0.024 -31.271 12.900 1.00 40.16 107 LYS A N 1
ATOM 822 C CA . LYS A 1 107 ? -0.003 -32.554 13.597 1.00 40.16 107 LYS A CA 1
ATOM 823 C C . LYS A 1 107 ? 0.999 -32.402 14.734 1.00 40.16 107 LYS A C 1
ATOM 825 O O . LYS A 1 107 ? 2.166 -32.112 14.485 1.00 40.16 107 LYS A O 1
ATOM 830 N N . ALA A 1 108 ? 0.539 -32.581 15.967 1.00 48.53 108 ALA A N 1
ATOM 831 C CA . ALA A 1 108 ? 1.416 -32.764 17.108 1.00 48.53 108 ALA A CA 1
ATOM 832 C C . ALA A 1 108 ? 2.127 -34.115 16.937 1.00 48.53 108 ALA A C 1
ATOM 834 O O . ALA A 1 108 ? 1.708 -35.127 17.487 1.00 48.53 108 ALA A O 1
ATOM 835 N N . SER A 1 109 ? 3.164 -34.155 16.104 1.00 41.50 109 SER A N 1
ATOM 836 C CA . SER A 1 109 ? 4.162 -35.215 16.128 1.00 41.50 109 SER A CA 1
ATOM 837 C C . SER A 1 109 ? 5.315 -34.692 16.964 1.00 41.50 109 SER A C 1
ATOM 839 O O . SER A 1 109 ? 6.102 -33.863 16.507 1.00 41.50 109 SER A O 1
ATOM 841 N N . GLY A 1 110 ? 5.351 -35.120 18.222 1.00 46.09 110 GLY A N 1
ATOM 842 C CA . GLY A 1 110 ? 6.451 -34.820 19.117 1.00 46.09 110 GLY A CA 1
ATOM 843 C C . GLY A 1 110 ? 7.757 -35.369 18.558 1.00 46.09 110 GLY A C 1
ATOM 844 O O . GLY A 1 110 ? 7.884 -36.569 18.353 1.00 46.09 110 GLY A O 1
ATOM 845 N N . LEU A 1 111 ? 8.722 -34.482 18.356 1.00 36.38 111 LEU A N 1
ATOM 846 C CA . LEU A 1 111 ? 10.142 -34.761 18.509 1.00 36.38 111 LEU A CA 1
ATOM 847 C C . LEU A 1 111 ? 10.815 -33.436 18.866 1.00 36.38 111 LEU A C 1
ATOM 849 O O . LEU A 1 111 ? 10.661 -32.432 18.172 1.00 36.38 111 LEU A O 1
ATOM 853 N N . GLY A 1 112 ? 11.475 -33.426 20.020 1.00 42.84 112 GLY A N 1
ATOM 854 C CA . GLY A 1 112 ? 12.119 -32.249 20.572 1.00 42.84 112 GLY A CA 1
ATOM 855 C C . GLY A 1 112 ? 13.271 -31.758 19.703 1.00 42.84 112 GLY A C 1
ATOM 856 O O . GLY A 1 112 ? 14.172 -32.514 19.360 1.00 42.84 112 GLY A O 1
ATOM 857 N N . MET A 1 113 ? 13.262 -30.460 19.429 1.00 35.50 113 MET A N 1
ATOM 858 C CA . MET A 1 113 ? 14.464 -29.643 19.346 1.00 35.50 113 MET A CA 1
ATOM 859 C C . MET A 1 113 ? 14.028 -28.220 19.683 1.00 35.50 113 MET A C 1
ATOM 861 O O . MET A 1 113 ? 13.182 -27.640 19.002 1.00 35.50 113 MET A O 1
ATOM 865 N N . GLY A 1 114 ? 14.527 -27.694 20.797 1.00 44.03 114 GLY A N 1
ATOM 866 C CA . GLY A 1 114 ? 14.187 -26.359 21.260 1.00 44.03 114 GLY A CA 1
ATOM 867 C C . GLY A 1 114 ? 14.665 -25.306 20.268 1.00 44.03 114 GLY A C 1
ATOM 868 O O . GLY A 1 114 ? 15.859 -25.060 20.154 1.00 44.03 114 GLY A O 1
ATOM 869 N N . VAL A 1 115 ? 13.723 -24.644 19.609 1.00 36.03 115 VAL A N 1
ATOM 870 C CA . VAL A 1 115 ? 13.918 -23.292 19.093 1.00 36.03 115 VAL A CA 1
ATOM 871 C C . VAL A 1 115 ? 12.883 -22.446 19.808 1.00 36.03 115 VAL A C 1
ATOM 873 O O . VAL A 1 115 ? 11.692 -22.501 19.504 1.00 36.03 115 VAL A O 1
ATOM 876 N N . ARG A 1 116 ? 13.332 -21.723 20.837 1.00 35.09 116 ARG A N 1
ATOM 877 C CA . ARG A 1 116 ? 12.542 -20.640 21.413 1.00 35.09 116 ARG A CA 1
ATOM 878 C C . ARG A 1 116 ? 12.363 -19.623 20.289 1.00 35.09 116 ARG A C 1
ATOM 880 O O . ARG A 1 116 ? 13.347 -19.044 19.840 1.00 35.09 116 ARG A O 1
ATOM 887 N N . LEU A 1 117 ? 11.134 -19.460 19.808 1.00 37.09 117 LEU A N 1
ATOM 888 C CA . LEU A 1 117 ? 10.728 -18.231 19.137 1.00 37.09 117 LEU A CA 1
ATOM 889 C C . LEU A 1 117 ? 10.955 -17.135 20.176 1.00 37.09 117 LEU A C 1
ATOM 891 O O . LEU A 1 117 ? 10.203 -17.060 21.143 1.00 37.09 117 LEU A O 1
ATOM 895 N N . SER A 1 118 ? 12.067 -16.411 20.072 1.00 35.31 118 SER A N 1
ATOM 896 C CA . SER A 1 118 ? 12.299 -15.267 20.936 1.00 35.31 118 SER A CA 1
ATOM 897 C C . SER A 1 118 ? 11.247 -14.210 20.623 1.00 35.31 118 SER A C 1
ATOM 899 O O . SER A 1 118 ? 10.877 -13.995 19.465 1.00 35.31 118 SER A O 1
ATOM 901 N N . ASP A 1 119 ? 10.776 -13.564 21.681 1.00 41.72 119 ASP A N 1
ATOM 902 C CA . ASP A 1 119 ? 9.767 -12.505 21.718 1.00 41.72 119 ASP A CA 1
ATOM 903 C C . ASP A 1 119 ? 10.193 -11.205 20.982 1.00 41.72 119 ASP A C 1
ATOM 905 O O . ASP A 1 119 ? 9.615 -10.141 21.184 1.00 41.72 119 ASP A O 1
ATOM 909 N N . ASP A 1 120 ? 11.179 -11.276 20.081 1.00 41.47 120 ASP A N 1
ATOM 910 C CA . ASP A 1 120 ? 11.901 -10.128 19.518 1.00 41.47 120 ASP A CA 1
ATOM 911 C C . ASP A 1 120 ? 11.419 -9.697 18.124 1.00 41.47 120 ASP A C 1
ATOM 913 O O . ASP A 1 120 ? 11.930 -8.734 17.560 1.00 41.47 120 ASP A O 1
ATOM 917 N N . LEU A 1 121 ? 10.418 -10.364 17.542 1.00 41.28 121 LEU A N 1
ATOM 918 C CA . LEU A 1 121 ? 9.890 -9.984 16.220 1.00 41.28 121 LEU A CA 1
ATOM 919 C C . LEU A 1 121 ? 8.926 -8.784 16.247 1.00 41.28 121 LEU A C 1
ATOM 921 O O . LEU A 1 121 ? 8.536 -8.306 15.186 1.00 41.28 121 LEU A O 1
ATOM 925 N N . PHE A 1 122 ? 8.571 -8.284 17.435 1.00 41.88 122 PHE A N 1
ATOM 926 C CA . PHE A 1 122 ? 7.672 -7.134 17.617 1.00 41.88 122 PHE A CA 1
ATOM 927 C C . PHE A 1 122 ? 8.204 -6.054 18.576 1.00 41.88 122 PHE A C 1
ATOM 929 O O . PHE A 1 122 ? 7.523 -5.054 18.788 1.00 41.88 122 PHE A O 1
ATOM 936 N N . ALA A 1 123 ? 9.386 -6.236 19.175 1.00 39.91 123 ALA A N 1
ATOM 937 C CA . ALA A 1 123 ? 9.804 -5.450 20.341 1.00 39.91 123 ALA A CA 1
ATOM 938 C C . ALA A 1 123 ? 10.836 -4.341 20.072 1.00 39.91 123 ALA A C 1
ATOM 940 O O . ALA A 1 123 ? 11.192 -3.617 20.999 1.00 39.91 123 ALA A O 1
ATOM 941 N N . THR A 1 124 ? 11.306 -4.146 18.842 1.00 39.34 124 THR A N 1
ATOM 942 C CA . THR A 1 124 ? 12.231 -3.047 18.533 1.00 39.34 124 THR A CA 1
ATOM 943 C C . THR A 1 124 ? 11.814 -2.348 17.242 1.00 39.34 124 THR A C 1
ATOM 945 O O . THR A 1 124 ? 11.676 -2.968 16.194 1.00 39.34 124 THR A O 1
ATOM 948 N N . ASP A 1 125 ? 11.584 -1.041 17.357 1.00 44.00 125 ASP A N 1
ATOM 949 C CA . ASP A 1 125 ? 11.175 -0.086 16.315 1.00 44.00 125 ASP A CA 1
ATOM 950 C C . ASP A 1 125 ? 9.672 0.053 16.009 1.00 44.00 125 ASP A C 1
ATOM 952 O O . ASP A 1 125 ? 9.303 0.415 14.891 1.00 44.00 125 ASP A O 1
ATOM 956 N N . LEU A 1 126 ? 8.795 -0.111 17.004 1.00 44.78 126 LEU A N 1
ATOM 957 C CA . LEU A 1 126 ? 7.579 0.714 17.031 1.00 44.78 126 LEU A CA 1
ATOM 958 C C . LEU A 1 126 ? 7.951 2.055 17.685 1.00 44.78 126 LEU A C 1
ATOM 960 O O . LEU A 1 126 ? 8.495 2.037 18.795 1.00 44.78 126 LEU A O 1
ATOM 964 N N . PRO A 1 127 ? 7.738 3.208 17.023 1.00 46.59 127 PRO A N 1
ATOM 965 C CA . PRO A 1 127 ? 8.028 4.499 17.629 1.00 46.59 127 PRO A CA 1
ATOM 966 C C . PRO A 1 127 ? 7.246 4.648 18.946 1.00 46.59 127 PRO A C 1
ATOM 968 O O . PRO A 1 127 ? 6.126 4.160 19.110 1.00 46.59 127 PRO A O 1
ATOM 971 N N . ALA A 1 128 ? 7.907 5.236 19.947 1.00 46.97 128 ALA A N 1
ATOM 972 C CA . ALA A 1 128 ? 7.449 5.255 21.340 1.00 46.97 128 ALA A CA 1
ATOM 973 C C . ALA A 1 128 ? 6.120 6.011 21.555 1.00 46.97 128 ALA A C 1
ATOM 975 O O . ALA A 1 128 ? 5.521 5.921 22.626 1.00 46.97 128 ALA A O 1
ATOM 976 N N . ASP A 1 129 ? 5.655 6.743 20.548 1.00 51.00 129 ASP A N 1
ATOM 977 C CA . ASP A 1 129 ? 4.384 7.460 20.513 1.00 51.00 129 ASP A CA 1
ATOM 978 C C . ASP A 1 129 ? 3.164 6.533 20.341 1.00 51.00 129 ASP A C 1
ATOM 980 O O . ASP A 1 129 ? 2.087 6.860 20.841 1.00 51.00 129 ASP A O 1
ATOM 984 N N . LEU A 1 130 ? 3.323 5.342 19.752 1.00 47.75 130 LEU A N 1
ATOM 985 C CA . LEU A 1 130 ? 2.205 4.425 19.468 1.00 47.75 130 LEU A CA 1
ATOM 986 C C . LEU A 1 130 ? 1.695 3.643 20.695 1.00 47.75 130 LEU A C 1
ATOM 988 O O . LEU A 1 130 ? 0.546 3.205 20.723 1.00 47.75 130 LEU A O 1
ATOM 992 N N . LEU A 1 131 ? 2.503 3.490 21.750 1.00 46.16 131 LEU A N 1
ATOM 993 C CA . LEU A 1 131 ? 2.106 2.758 22.969 1.00 46.16 131 LEU A CA 1
ATOM 994 C C . LEU A 1 131 ? 1.248 3.592 23.939 1.00 46.16 131 LEU A C 1
ATOM 996 O O . LEU A 1 131 ? 0.636 3.039 24.858 1.00 46.16 131 LEU A O 1
ATOM 1000 N N . GLY A 1 132 ? 1.189 4.914 23.753 1.00 40.03 132 GLY A N 1
ATOM 1001 C CA . GLY A 1 132 ? 0.447 5.822 24.631 1.00 40.03 132 GLY A CA 1
ATOM 1002 C C . GLY A 1 132 ? -1.074 5.780 24.446 1.00 40.03 132 GLY A C 1
ATOM 1003 O O . GLY A 1 132 ? -1.805 6.056 25.398 1.00 40.03 132 GLY A O 1
ATOM 1004 N N . ALA A 1 133 ? -1.550 5.408 23.253 1.00 47.00 133 ALA A N 1
ATOM 1005 C CA . ALA A 1 133 ? -2.970 5.451 22.895 1.00 47.00 133 ALA A CA 1
ATOM 1006 C C . ALA A 1 133 ? -3.773 4.248 23.429 1.00 47.00 133 ALA A C 1
ATOM 1008 O O . ALA A 1 133 ? -4.912 4.409 23.848 1.00 47.00 133 ALA A O 1
ATOM 1009 N N . VAL A 1 134 ? -3.163 3.061 23.526 1.00 45.06 134 VAL A N 1
ATOM 1010 C CA . VAL A 1 134 ? -3.852 1.818 23.941 1.00 45.06 134 VAL A CA 1
ATOM 1011 C C . VAL A 1 134 ? -4.097 1.736 25.460 1.00 45.06 134 VAL A C 1
ATOM 1013 O O . VAL A 1 134 ? -4.946 0.979 25.921 1.00 45.06 134 VAL A O 1
ATOM 1016 N N . ARG A 1 135 ? -3.384 2.522 26.280 1.00 43.66 135 ARG A N 1
ATOM 1017 C CA . ARG A 1 135 ? -3.460 2.431 27.754 1.00 43.66 135 ARG A CA 1
ATOM 1018 C C . ARG A 1 135 ? -4.492 3.341 28.430 1.00 43.66 135 ARG A C 1
ATOM 1020 O O . ARG A 1 135 ? -4.571 3.311 29.656 1.00 43.66 135 ARG A O 1
ATOM 1027 N N . ARG A 1 136 ? -5.265 4.147 27.696 1.00 43.69 136 ARG A N 1
ATOM 1028 C CA . ARG A 1 136 ? -6.207 5.113 28.304 1.00 43.69 136 ARG A CA 1
ATOM 1029 C C . ARG A 1 136 ? -7.682 4.702 28.314 1.00 43.69 136 ARG A C 1
ATOM 1031 O O . ARG A 1 136 ? -8.489 5.490 28.786 1.00 43.69 136 ARG A O 1
ATOM 1038 N N . GLU A 1 137 ? -8.033 3.489 27.889 1.00 44.72 137 GLU A N 1
ATOM 1039 C CA . GLU A 1 137 ? -9.448 3.108 27.712 1.00 44.72 137 GLU A CA 1
ATOM 1040 C C . GLU A 1 137 ? -9.935 1.914 28.555 1.00 44.72 137 GLU A C 1
ATOM 1042 O O . GLU A 1 137 ? -11.013 1.386 28.317 1.00 44.72 137 GLU A O 1
ATOM 1047 N N . THR A 1 138 ? -9.208 1.510 29.605 1.00 41.44 138 THR A N 1
ATOM 1048 C CA . THR A 1 138 ? -9.673 0.467 30.551 1.00 41.44 138 THR A CA 1
ATOM 1049 C C . THR A 1 138 ? -10.125 1.016 31.906 1.00 41.44 138 THR A C 1
ATOM 1051 O O . THR A 1 138 ? -9.846 0.420 32.946 1.00 41.44 138 THR A O 1
ATOM 1054 N N . THR A 1 139 ? -10.837 2.141 31.921 1.00 37.62 139 THR A N 1
ATOM 1055 C CA . THR A 1 139 ? -11.661 2.531 33.077 1.00 37.62 139 THR A CA 1
ATOM 1056 C C . THR A 1 139 ? -13.092 2.755 32.605 1.00 37.62 139 THR A C 1
ATOM 1058 O O . THR A 1 139 ? -13.482 3.873 32.278 1.00 37.62 139 THR A O 1
ATOM 1061 N N . GLU A 1 140 ? -13.841 1.657 32.524 1.00 41.97 140 GLU A N 1
ATOM 1062 C CA . GLU A 1 140 ? -15.299 1.639 32.356 1.00 41.97 140 GLU A CA 1
ATOM 1063 C C . GLU A 1 140 ? -16.012 2.305 33.559 1.00 41.97 140 GLU A C 1
ATOM 1065 O O . GLU A 1 140 ? -15.510 2.227 34.688 1.00 41.97 140 GLU A O 1
ATOM 1070 N N . PRO A 1 141 ? -17.183 2.936 33.347 1.00 50.31 141 PRO A N 1
ATOM 1071 C CA . PRO A 1 141 ? -18.007 3.556 34.382 1.00 50.31 141 PRO A CA 1
ATOM 1072 C C . PRO A 1 141 ? -19.167 2.654 34.865 1.00 50.31 141 PRO A C 1
ATOM 1074 O O . PRO A 1 141 ? -19.742 1.885 34.103 1.00 50.31 141 PRO A O 1
ATOM 1077 N N . GLY A 1 142 ? -19.585 2.836 36.125 1.00 37.44 142 GLY A N 1
ATOM 1078 C CA . GLY A 1 142 ? -20.798 2.249 36.732 1.00 37.44 142 GLY A CA 1
ATOM 1079 C C . GLY A 1 142 ? -20.471 1.412 37.978 1.00 37.44 142 GLY A C 1
ATOM 1080 O O . GLY A 1 142 ? -19.460 0.733 38.010 1.00 37.44 142 GLY A O 1
ATOM 1081 N N . THR A 1 143 ? -21.237 1.363 39.067 1.00 40.31 143 THR A N 1
ATOM 1082 C CA . THR A 1 143 ? -22.617 1.763 39.361 1.00 40.31 143 THR A CA 1
ATOM 1083 C C . THR A 1 143 ? -22.771 1.663 40.884 1.00 40.31 143 THR A C 1
ATOM 1085 O O . THR A 1 143 ? -22.400 0.631 41.421 1.00 40.31 143 THR A O 1
ATOM 1088 N N . GLU A 1 144 ? -23.345 2.649 41.575 1.00 37.94 144 GLU A N 1
ATOM 1089 C CA . GLU A 1 144 ? -24.015 2.458 42.880 1.00 37.94 144 GLU A CA 1
ATOM 1090 C C . GLU A 1 144 ? -24.889 3.705 43.118 1.00 37.94 144 GLU A C 1
ATOM 1092 O O . GLU A 1 144 ? -24.398 4.825 43.186 1.00 37.94 144 GLU A O 1
ATOM 1097 N N . ALA A 1 145 ? -26.192 3.628 42.857 1.00 44.12 145 ALA A N 1
ATOM 1098 C CA . ALA A 1 145 ? -27.251 3.101 43.721 1.00 44.12 145 ALA A CA 1
ATOM 1099 C C . ALA A 1 145 ? -27.970 4.236 44.477 1.00 44.12 145 ALA A C 1
ATOM 1101 O O . ALA A 1 145 ? -27.425 4.949 45.311 1.00 44.12 145 ALA A O 1
ATOM 1102 N N . SER A 1 146 ? -29.240 4.379 44.111 1.00 42.78 146 SER A N 1
ATOM 1103 C CA . SER A 1 146 ? -30.274 5.229 44.690 1.00 42.78 146 SER A CA 1
ATOM 1104 C C . SER A 1 146 ? -30.546 4.922 46.170 1.00 42.78 146 SER A C 1
ATOM 1106 O O . SER A 1 146 ? -30.799 3.768 46.511 1.00 42.78 146 SER A O 1
ATOM 1108 N N . ALA A 1 147 ? -30.612 5.959 47.015 1.00 40.09 147 ALA A N 1
ATOM 1109 C CA . ALA A 1 147 ? -31.483 6.006 48.195 1.00 40.09 147 ALA A CA 1
ATOM 1110 C C . ALA A 1 147 ? -31.800 7.469 48.582 1.00 40.09 147 ALA A C 1
ATOM 1112 O O . ALA A 1 147 ? -30.918 8.322 48.638 1.00 40.09 147 ALA A O 1
ATOM 1113 N N . SER A 1 148 ? -33.083 7.750 48.824 1.00 44.03 148 SER A N 1
ATOM 1114 C CA . SER A 1 148 ? -33.669 9.044 49.231 1.00 44.03 148 SER A CA 1
ATOM 1115 C C . SER A 1 148 ? -34.046 9.016 50.747 1.00 44.03 148 SER A C 1
ATOM 1117 O O . SER A 1 148 ? -33.669 8.055 51.413 1.00 44.03 148 SER A O 1
ATOM 1119 N N . PRO A 1 149 ? -34.731 10.007 51.367 1.00 63.66 149 PRO A N 1
ATOM 1120 C CA . PRO A 1 149 ? -34.140 10.948 52.329 1.00 63.66 149 PRO A CA 1
ATOM 1121 C C . PRO A 1 149 ? -34.771 10.931 53.749 1.00 63.66 149 PRO A C 1
ATOM 1123 O O . PRO A 1 149 ? -35.974 10.748 53.902 1.00 63.66 149 PRO A O 1
ATOM 1126 N N . ALA A 1 150 ? -33.987 11.229 54.793 1.00 41.06 150 ALA A N 1
ATOM 1127 C CA . ALA A 1 150 ? -34.402 11.680 56.143 1.00 41.06 150 ALA A CA 1
ATOM 1128 C C . ALA A 1 150 ? -33.104 12.018 56.924 1.00 41.06 150 ALA A C 1
ATOM 1130 O O . ALA A 1 150 ? -32.092 11.381 56.682 1.00 41.06 150 ALA A O 1
ATOM 1131 N N . ALA A 1 151 ? -32.964 12.972 57.842 1.00 44.03 151 ALA A N 1
ATOM 1132 C CA . ALA A 1 151 ? -33.901 13.682 58.687 1.00 44.03 151 ALA A CA 1
ATOM 1133 C C . ALA A 1 151 ? -33.314 15.048 59.108 1.00 44.03 151 ALA A C 1
ATOM 1135 O O . ALA A 1 151 ? -32.143 15.362 58.915 1.00 44.03 151 ALA A O 1
ATOM 1136 N N . ARG A 1 152 ? -34.197 15.846 59.695 1.00 47.78 152 ARG A N 1
ATOM 1137 C CA . ARG A 1 152 ? -34.078 17.240 60.110 1.00 47.78 152 ARG A CA 1
ATOM 1138 C C . ARG A 1 152 ? -33.854 17.306 61.626 1.00 47.78 152 ARG A C 1
ATOM 1140 O O . ARG A 1 152 ? -34.694 16.779 62.339 1.00 47.78 152 ARG A O 1
ATOM 1147 N N . THR A 1 153 ? -32.837 18.033 62.086 1.00 53.44 153 THR A N 1
ATOM 1148 C CA . THR A 1 153 ? -32.661 18.588 63.458 1.00 53.44 153 THR A CA 1
ATOM 1149 C C . THR A 1 153 ? -31.531 19.620 63.335 1.00 53.44 153 THR A C 1
ATOM 1151 O O . THR A 1 153 ? -30.475 19.273 62.816 1.00 53.44 153 THR A O 1
ATOM 1154 N N . ARG A 1 154 ? -31.769 20.938 63.421 1.00 57.88 154 ARG A N 1
ATOM 1155 C CA . ARG A 1 154 ? -31.856 21.758 64.649 1.00 57.88 154 ARG A CA 1
ATOM 1156 C C . ARG A 1 154 ? -30.902 21.337 65.753 1.00 57.88 154 ARG A C 1
ATOM 1158 O O . ARG A 1 154 ? -31.071 20.203 66.238 1.00 57.88 154 ARG A O 1
#

Secondary structure (DSSP, 8-state):
-HHHHHHHHHHHHHHHTTSS--HHHHHHHHHHHHHHHHHHHHHHHHHHHHHHTT-HHHHHHHHHHHHHHHHHHHHHHT--HHHHHHHHHHHHHHH-TTPPPPPP--------------GGGSSS-S-TTTTTTGGG------------------

Organism: Ancylobacter novellus (NCBI:txid921)

Solvent-accessible surface area (backbone atoms only — not comparable to full-atom values): 9749 Å² total; per-residue (Å²): 110,71,64,60,53,51,54,49,40,53,50,50,51,32,32,77,71,72,74,37,95,42,72,70,61,52,51,42,59,75,60,31,68,69,52,32,52,48,49,30,52,51,26,52,49,50,23,52,49,22,55,73,72,66,34,64,69,51,25,52,53,28,45,51,52,23,55,51,36,45,43,52,42,29,55,79,70,72,51,56,72,67,60,54,51,52,51,51,52,53,38,31,76,74,54,39,93,84,53,74,82,77,75,77,76,73,78,88,70,90,73,93,73,94,70,80,83,67,85,65,89,78,71,77,85,70,65,82,73,68,68,64,70,77,73,74,75,86,76,84,86,86,85,86,83,92,83,87,93,86,87,88,78,135

Nearest PDB structures (foldseek):
  1yvw-assembly1_A  TM=9.218E-01  e=6.006E-03  Bacillus cereus
  6j22-assembly1_A  TM=8.796E-01  e=2.878E-03  Shigella flexneri
  6j2l-assembly1_A  TM=8.762E-01  e=3.370E-03  Shigella flexneri
  6j2l-assembly1_B  TM=9.285E-01  e=7.411E-03  Shigella flexneri
  1yxb-assembly1_C  TM=8.972E-01  e=4.196E-02  Streptomyces coelicolor

InterPro domains:
  IPR008179 Phosphoribosyl-ATP pyrophosphohydrolase [TIGR03188] (7-88)
  IPR008179 Phosphoribosyl-ATP pyrophosphohydrolase [cd11534] (5-88)
  IPR021130 Phosphoribosyl-ATP pyrophosphohydrolase-like [PF01503] (12-91)

Radius of gyration: 24.45 Å; Cα contacts (8 Å, |Δi|>4): 82; chains: 1; bounding box: 50×57×83 Å

Sequence (154 aa):
MSDSIRRLHAAVVATRRGRNPSPRTAKLFAKGRHFIAKKVAEEAVEVALDAVGGDAAGAVRESADLLYNLVVLWVEMGIDPEDIWAEMHRRENLMGMAEKLPKPRAKASGLGMGVRLSDDLFATDLPADLLGAVRRETTEPGTEASASPAARTR